Protein AF-A0A5J4KRI1-F1 (afdb_monomer)

Mean predicted aligned error: 9.69 Å

pLDDT: mean 76.54, std 16.88, range [38.47, 93.31]

Solvent-accessible surface area (backbone atoms only — not comparable to full-atom values): 4035 Å² total; per-residue (Å²): 132,80,81,72,84,50,55,32,92,80,86,61,44,72,38,43,81,76,47,74,51,75,49,76,43,86,93,71,79,46,37,28,46,36,36,37,30,34,24,81,91,75,72,45,76,47,79,47,74,45,72,50,73,75,74,72,89,78,75,80,79,127

Secondary structure (DSSP, 8-state):
-----PBPTTT-PBPEEEEEEEEEETTTTEEEEEEEEEETTTTEEEEEEEEE----------

Sequence (62 aa):
MTIENIMCPHCKGVMELRKQDTSYTSGKTKYYHRQFLVCRADDIWMRLETPKESSEQNFPTK

Nearest PDB structures (foldseek):
  5hy6-assembly1_A  TM=6.900E-01  e=5.290E-01  Spodoptera frugiperda
  2eif-assembly1_A  TM=6.340E-01  e=5.290E-01  Methanocaldococcus jannaschii DSM 2661
  7oyd-assembly1_t  TM=6.746E-01  e=7.061E-01  Oryctolagus cuniculus
  3hks-assembly2_B  TM=6.574E-01  e=6.291E-01  Arabidopsis thaliana
  2g5z-assembly1_A  TM=4.391E-01  e=2.242E+00  Aequorea victoria

Structure (mmCIF, N/CA/C/O backbone):
data_AF-A0A5J4KRI1-F1
#
_entry.id   AF-A0A5J4KRI1-F1
#
loop_
_atom_site.group_PDB
_atom_site.id
_atom_site.type_symbol
_atom_site.label_atom_id
_atom_site.label_alt_id
_atom_site.label_comp_id
_atom_site.label_asym_id
_atom_site.label_entity_id
_atom_site.label_seq_id
_atom_site.pdbx_PDB_ins_code
_atom_site.Cartn_x
_atom_site.Cartn_y
_atom_site.Cartn_z
_atom_site.occupancy
_atom_site.B_iso_or_equiv
_atom_site.auth_seq_id
_atom_site.auth_comp_id
_atom_site.auth_asym_id
_atom_site.auth_atom_id
_atom_site.pdbx_PDB_model_num
ATOM 1 N N . MET A 1 1 ? 8.994 5.263 10.908 1.00 38.47 1 MET A N 1
ATOM 2 C CA . MET A 1 1 ? 9.039 4.117 9.979 1.00 38.47 1 MET A CA 1
ATOM 3 C C . MET A 1 1 ? 9.061 4.662 8.569 1.00 38.47 1 MET A C 1
ATOM 5 O O . MET A 1 1 ? 8.076 5.245 8.132 1.00 38.47 1 MET A O 1
ATOM 9 N N . THR A 1 2 ? 10.207 4.567 7.910 1.00 42.31 2 THR A N 1
ATOM 10 C CA . THR A 1 2 ? 10.359 4.857 6.483 1.00 42.31 2 THR A CA 1
ATOM 11 C C . THR A 1 2 ? 9.677 3.715 5.735 1.00 42.31 2 THR A C 1
ATOM 13 O O . THR A 1 2 ? 9.973 2.561 6.026 1.00 42.31 2 THR A O 1
ATOM 16 N N . ILE A 1 3 ? 8.709 4.009 4.863 1.00 56.12 3 ILE A N 1
ATOM 17 C CA . ILE A 1 3 ? 8.039 2.983 4.052 1.00 56.12 3 ILE A CA 1
ATOM 18 C C . ILE A 1 3 ? 9.131 2.346 3.190 1.00 56.12 3 ILE A C 1
ATOM 20 O O . ILE A 1 3 ? 9.729 3.032 2.363 1.00 56.12 3 ILE A O 1
ATOM 24 N N . GLU A 1 4 ? 9.448 1.077 3.442 1.00 61.22 4 GLU A N 1
ATOM 25 C CA . GLU A 1 4 ? 10.344 0.303 2.584 1.00 61.22 4 GLU A CA 1
ATOM 26 C C . GLU A 1 4 ? 9.798 0.357 1.156 1.00 61.22 4 GLU A C 1
ATOM 28 O O . GLU A 1 4 ? 8.589 0.279 0.961 1.00 61.22 4 GLU A O 1
ATOM 33 N N . ASN A 1 5 ? 10.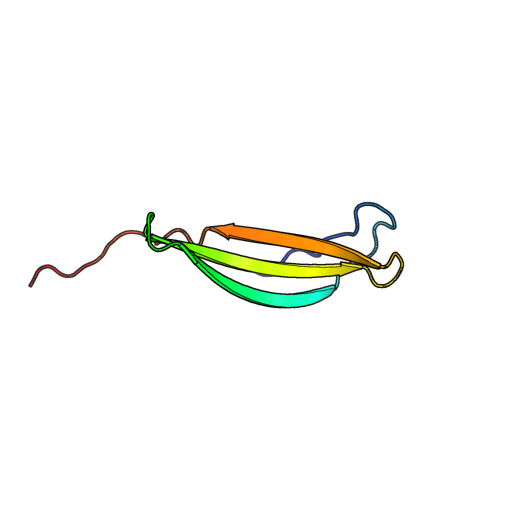665 0.568 0.165 1.00 71.88 5 ASN A N 1
ATOM 34 C CA . ASN A 1 5 ? 10.268 0.757 -1.231 1.00 71.88 5 ASN A CA 1
ATOM 35 C C . ASN A 1 5 ? 9.392 -0.412 -1.714 1.00 71.88 5 ASN A C 1
ATOM 37 O O . ASN A 1 5 ? 9.902 -1.488 -2.027 1.00 71.88 5 ASN A O 1
ATOM 41 N N . ILE A 1 6 ? 8.074 -0.206 -1.769 1.00 85.44 6 ILE A N 1
ATOM 42 C CA . ILE A 1 6 ? 7.128 -1.241 -2.190 1.00 85.44 6 ILE A CA 1
ATOM 43 C C . ILE A 1 6 ? 7.301 -1.446 -3.687 1.00 85.44 6 ILE A C 1
ATOM 45 O O . ILE A 1 6 ? 7.173 -0.505 -4.468 1.00 85.44 6 ILE A O 1
ATOM 49 N N . MET A 1 7 ? 7.601 -2.680 -4.079 1.00 89.56 7 MET A N 1
ATOM 50 C CA . MET A 1 7 ? 7.853 -3.035 -5.471 1.00 89.56 7 MET A CA 1
ATOM 51 C C . MET A 1 7 ? 6.588 -3.572 -6.133 1.00 89.56 7 MET A C 1
ATOM 53 O O . MET A 1 7 ? 5.833 -4.348 -5.546 1.00 89.56 7 MET A O 1
ATOM 57 N N . CYS A 1 8 ? 6.388 -3.198 -7.393 1.00 87.94 8 CYS A N 1
ATOM 58 C CA . CYS A 1 8 ? 5.337 -3.738 -8.234 1.00 87.94 8 CYS A CA 1
ATOM 59 C C . CYS A 1 8 ? 5.535 -5.255 -8.392 1.00 87.94 8 CYS A C 1
ATOM 61 O O . CYS A 1 8 ? 6.627 -5.693 -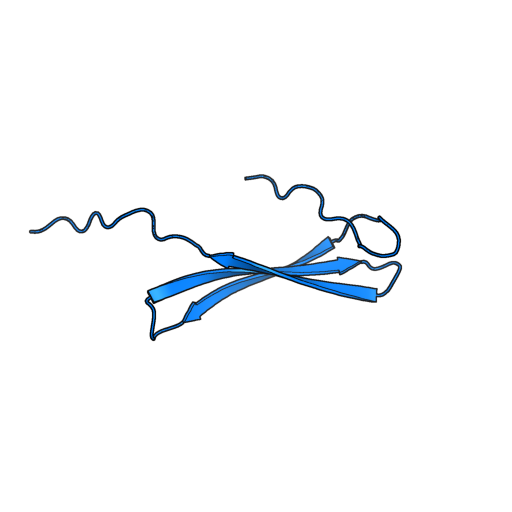8.770 1.00 87.94 8 CYS A O 1
ATOM 63 N N . PRO A 1 9 ? 4.507 -6.089 -8.162 1.00 87.44 9 PRO A N 1
ATOM 64 C CA . PRO A 1 9 ? 4.644 -7.537 -8.296 1.00 87.44 9 PRO A CA 1
ATOM 65 C C . PRO A 1 9 ? 4.960 -7.973 -9.735 1.00 87.44 9 PRO A C 1
ATOM 67 O O . PRO A 1 9 ? 5.576 -9.028 -9.910 1.00 87.44 9 PRO A O 1
ATOM 70 N N . HIS A 1 10 ? 4.590 -7.152 -10.724 1.00 89.31 10 HIS A N 1
ATOM 71 C CA . HIS A 1 10 ? 4.739 -7.415 -12.152 1.00 89.31 10 HIS A CA 1
ATOM 72 C C . HIS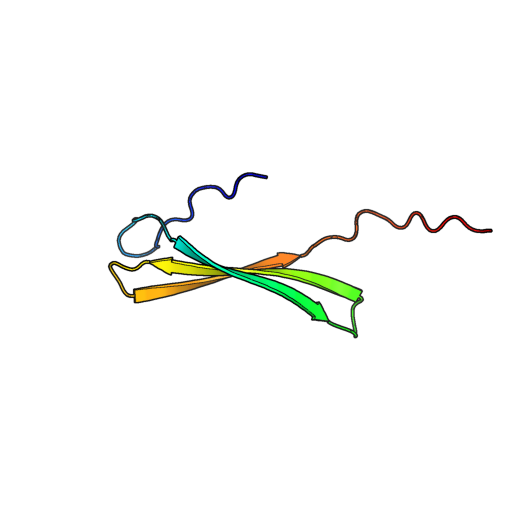 A 1 10 ? 6.112 -6.964 -12.686 1.00 89.31 10 HIS A C 1
ATOM 74 O O . HIS A 1 10 ? 7.007 -7.796 -12.818 1.00 89.31 10 HIS A O 1
ATOM 80 N N . CYS A 1 11 ? 6.336 -5.663 -12.906 1.00 90.25 11 CYS A N 1
ATOM 81 C CA . CYS A 1 11 ? 7.611 -5.155 -13.442 1.00 90.25 11 CYS A CA 1
ATOM 82 C C . CYS A 1 11 ? 8.761 -5.034 -12.429 1.00 90.25 11 CYS A C 1
ATOM 84 O O . CYS A 1 11 ? 9.860 -4.638 -12.812 1.00 90.25 11 CYS A O 1
ATOM 86 N N . LYS A 1 12 ? 8.532 -5.311 -11.137 1.00 89.62 12 LYS A N 1
ATOM 87 C CA . LYS A 1 12 ? 9.507 -5.097 -10.043 1.00 89.62 12 LYS A CA 1
ATOM 88 C C . LYS A 1 12 ? 9.969 -3.643 -9.858 1.00 89.62 12 LYS A C 1
ATOM 90 O O . LYS A 1 12 ? 10.886 -3.396 -9.083 1.00 89.62 12 LYS A O 1
ATOM 95 N N . GLY A 1 13 ? 9.328 -2.681 -10.525 1.00 88.69 13 GLY A N 1
ATOM 96 C CA . GLY A 1 13 ? 9.581 -1.251 -10.341 1.00 88.69 13 GLY A CA 1
ATOM 97 C C . GLY A 1 13 ? 9.0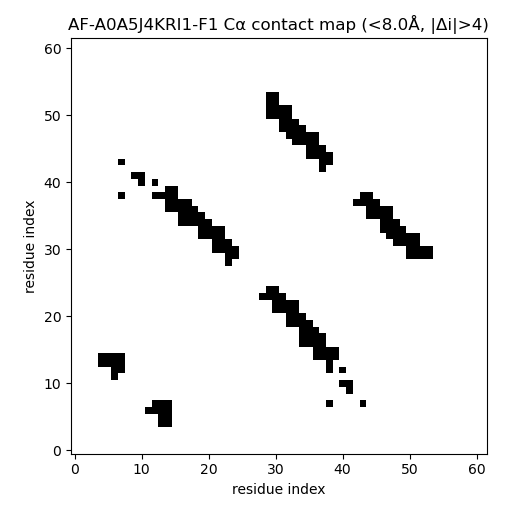06 -0.710 -9.030 1.00 88.69 13 GLY A C 1
ATOM 98 O O . GLY A 1 13 ? 8.094 -1.299 -8.453 1.00 88.69 13 GLY A O 1
ATOM 99 N N . VAL A 1 14 ? 9.511 0.437 -8.573 1.00 89.69 14 VAL A N 1
ATOM 100 C CA . VAL A 1 14 ? 9.036 1.096 -7.345 1.00 89.69 14 VAL A CA 1
ATOM 101 C C . VAL A 1 14 ? 7.601 1.594 -7.531 1.00 89.69 14 VAL A C 1
ATOM 103 O O . VAL A 1 14 ? 7.280 2.235 -8.533 1.00 89.69 14 VAL A O 1
ATOM 106 N N . MET A 1 15 ? 6.734 1.309 -6.560 1.00 91.44 15 MET A N 1
ATOM 107 C CA . MET A 1 15 ? 5.384 1.860 -6.512 1.00 91.44 15 MET A CA 1
ATOM 108 C C . MET A 1 15 ? 5.386 3.241 -5.854 1.00 91.44 15 MET A C 1
ATOM 110 O O . MET A 1 15 ? 5.981 3.454 -4.799 1.00 91.44 15 MET A O 1
ATOM 114 N N . GLU A 1 16 ? 4.674 4.183 -6.462 1.00 91.06 16 GLU A N 1
ATOM 115 C CA . GLU A 1 16 ? 4.538 5.552 -5.974 1.00 91.06 16 GLU A CA 1
ATOM 116 C C . GLU A 1 16 ? 3.309 5.694 -5.075 1.00 91.06 16 GLU A C 1
ATOM 118 O O . GLU A 1 16 ? 2.204 5.302 -5.454 1.00 91.06 16 GLU A O 1
ATOM 123 N N . LEU A 1 17 ? 3.462 6.333 -3.913 1.00 90.56 17 LEU A N 1
ATOM 124 C CA . LEU A 1 17 ? 2.332 6.705 -3.064 1.00 90.56 17 LEU A CA 1
ATOM 125 C C . LEU A 1 17 ? 1.523 7.833 -3.710 1.00 90.56 17 LEU A C 1
ATOM 127 O O . LEU A 1 17 ? 2.021 8.938 -3.909 1.00 90.56 17 LEU A O 1
ATOM 131 N N . ARG A 1 18 ? 0.249 7.564 -4.002 1.00 91.56 18 ARG A N 1
ATOM 132 C CA . ARG A 1 18 ? -0.686 8.547 -4.571 1.00 91.56 18 ARG A CA 1
ATOM 133 C C . ARG A 1 18 ? -1.606 9.167 -3.547 1.00 91.56 18 ARG A C 1
ATOM 135 O O . ARG A 1 18 ? -1.941 10.341 -3.662 1.00 91.56 18 ARG A O 1
ATOM 142 N N . LYS A 1 19 ? -2.042 8.380 -2.570 1.00 88.50 19 LYS A N 1
ATOM 143 C CA . LYS A 1 19 ? -2.947 8.853 -1.530 1.00 88.50 19 LYS A CA 1
ATOM 144 C C . LYS A 1 19 ? -2.679 8.109 -0.239 1.00 88.50 19 LYS A C 1
ATOM 146 O O . LYS A 1 19 ? -2.447 6.903 -0.246 1.00 88.50 19 LYS A O 1
ATOM 151 N N . GLN A 1 20 ? -2.772 8.834 0.862 1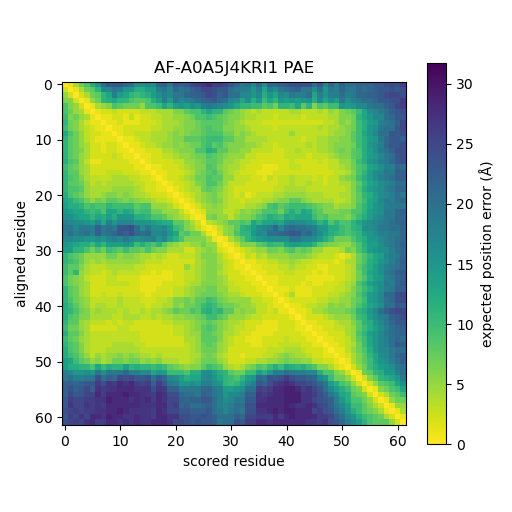.00 89.00 20 GLN A N 1
ATOM 152 C CA . GLN A 1 20 ? -2.812 8.262 2.191 1.00 89.00 20 GLN A CA 1
ATOM 153 C C . GLN A 1 20 ? -4.020 8.835 2.924 1.00 89.00 20 GLN A C 1
ATOM 155 O O . GLN A 1 20 ? -4.244 10.044 2.897 1.00 89.00 20 GLN A O 1
ATOM 160 N N . ASP A 1 21 ? -4.807 7.973 3.554 1.00 87.19 21 ASP A N 1
ATOM 161 C CA . ASP A 1 21 ? -5.896 8.391 4.428 1.00 87.19 21 ASP A CA 1
ATOM 162 C C . ASP A 1 21 ? -5.977 7.513 5.677 1.00 87.19 21 ASP A C 1
ATOM 164 O O . ASP A 1 21 ? -5.242 6.537 5.839 1.00 87.19 21 ASP A O 1
ATOM 168 N N . THR A 1 22 ? -6.834 7.920 6.608 1.00 84.12 22 THR A N 1
ATOM 169 C CA . THR A 1 22 ? -7.119 7.145 7.813 1.00 84.12 22 THR A CA 1
ATOM 170 C C . THR A 1 22 ? -8.558 6.655 7.742 1.00 84.12 22 THR A C 1
ATOM 172 O O . THR A 1 22 ? -9.477 7.452 7.556 1.00 84.12 22 THR A O 1
ATOM 175 N N . SER A 1 23 ? -8.756 5.345 7.882 1.00 79.06 23 SER A N 1
ATOM 176 C CA . SER A 1 2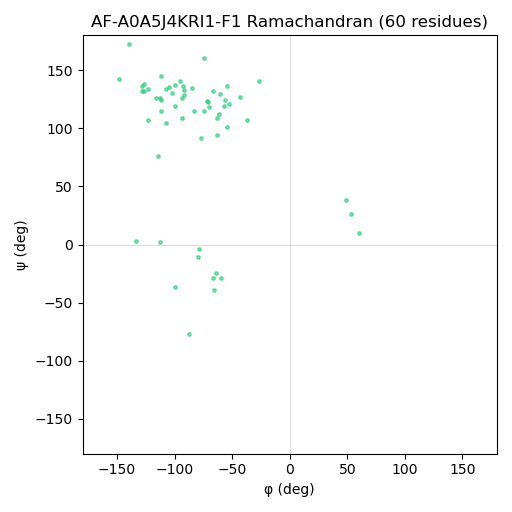3 ? -10.083 4.746 8.022 1.00 79.06 23 SER A CA 1
ATOM 177 C C . SER A 1 23 ? -10.439 4.600 9.490 1.00 79.06 23 SER A C 1
ATOM 179 O O . SER A 1 23 ? -9.621 4.117 10.276 1.00 79.06 23 SER A O 1
ATOM 181 N N . TYR A 1 24 ? -11.675 4.941 9.840 1.00 74.81 24 TYR A N 1
ATOM 182 C CA . TYR A 1 24 ? -12.250 4.670 11.150 1.00 74.81 24 TYR A CA 1
ATOM 183 C C . TYR A 1 24 ? -13.423 3.704 11.005 1.00 74.81 24 TYR A C 1
ATOM 185 O O . TYR A 1 24 ? -14.351 3.956 10.238 1.00 74.81 24 TYR A O 1
ATOM 193 N N . THR A 1 25 ? -13.386 2.597 11.746 1.00 73.50 25 THR A N 1
ATOM 194 C CA . THR A 1 25 ? -14.515 1.658 11.820 1.00 73.50 25 THR A CA 1
ATOM 195 C C . THR A 1 25 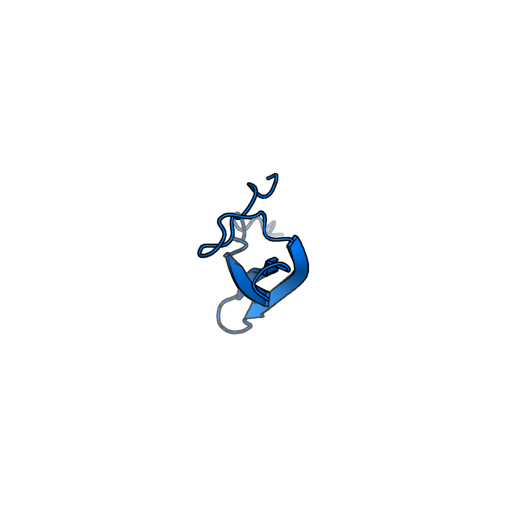? -15.185 1.791 13.185 1.00 73.50 25 THR A C 1
ATOM 197 O O . THR A 1 25 ? -14.654 1.301 14.185 1.00 73.50 25 THR A O 1
ATOM 200 N N . SER A 1 26 ? -16.355 2.440 13.227 1.00 62.97 26 SER A N 1
ATOM 201 C CA . SER A 1 26 ? -17.051 2.806 14.474 1.00 62.97 26 SER A CA 1
ATOM 202 C C . SER A 1 26 ? -17.415 1.618 15.368 1.00 62.97 26 SER A C 1
ATOM 204 O O . SER A 1 26 ? -17.420 1.755 16.584 1.00 62.97 26 SER A O 1
ATOM 206 N N . GLY A 1 27 ? -17.642 0.431 14.798 1.00 62.62 27 GLY A N 1
ATOM 207 C CA . GLY A 1 27 ? -18.047 -0.756 15.561 1.00 62.62 27 GLY A CA 1
ATOM 208 C C . GLY A 1 27 ? -16.921 -1.501 16.288 1.00 62.62 27 GLY A C 1
ATOM 209 O O . GLY A 1 27 ? -17.210 -2.417 17.050 1.00 62.62 27 GLY A O 1
ATOM 210 N N . LYS A 1 28 ? -15.644 -1.178 16.031 1.00 61.31 28 LYS A N 1
ATOM 211 C CA . LYS A 1 28 ? -14.497 -1.917 16.605 1.00 61.31 28 LYS A CA 1
ATOM 212 C C . LYS A 1 28 ? -13.398 -1.017 17.181 1.00 61.31 28 LYS A C 1
ATOM 214 O O . LYS A 1 28 ? -12.356 -1.536 17.566 1.00 61.31 28 LYS A O 1
ATOM 219 N N . THR A 1 29 ? -13.594 0.306 17.180 1.00 64.44 29 THR A N 1
ATOM 220 C CA . THR A 1 29 ? -12.579 1.293 17.612 1.00 64.44 29 THR A CA 1
ATOM 221 C C . THR A 1 29 ? -11.230 1.124 16.899 1.00 64.44 29 THR A C 1
ATOM 223 O O . THR A 1 29 ? -10.183 1.490 17.425 1.00 64.44 29 THR A O 1
ATOM 226 N N . LYS A 1 30 ? -11.240 0.558 15.684 1.00 70.25 30 LYS A N 1
ATOM 227 C CA . LYS A 1 30 ? -10.027 0.305 14.905 1.00 70.25 30 LYS A CA 1
ATOM 228 C C . LYS A 1 30 ? -9.771 1.470 13.964 1.00 70.25 30 LYS A C 1
ATOM 230 O O . LYS A 1 30 ? -10.637 1.846 13.168 1.00 70.25 30 LYS A O 1
ATOM 235 N N . TYR A 1 31 ? -8.564 2.005 14.065 1.00 80.00 31 TYR A N 1
ATOM 236 C CA . TYR A 1 31 ? -8.018 2.984 13.144 1.00 80.00 31 TYR A CA 1
ATOM 237 C C . TYR A 1 31 ? -7.105 2.257 12.167 1.00 80.00 31 TYR A C 1
ATOM 239 O O . TYR A 1 31 ? -6.325 1.398 12.570 1.00 80.00 31 TYR A O 1
ATOM 247 N N . TYR A 1 32 ? -7.193 2.595 10.888 1.00 82.00 32 TYR A N 1
ATOM 248 C CA . TYR A 1 32 ? -6.325 2.030 9.861 1.00 82.00 32 TYR A CA 1
ATOM 249 C C . TYR A 1 32 ? -5.657 3.154 9.090 1.00 82.00 32 TYR A C 1
ATOM 251 O O . TYR A 1 32 ? -6.334 4.074 8.636 1.00 82.00 32 TYR A O 1
ATOM 259 N N . HIS A 1 33 ? -4.347 3.057 8.900 1.00 85.75 33 HIS A N 1
ATOM 260 C CA . HIS A 1 33 ? -3.640 3.853 7.910 1.00 85.75 33 HIS A CA 1
ATOM 261 C C . HIS A 1 33 ? -3.784 3.166 6.558 1.00 85.75 33 HIS A C 1
ATOM 263 O O . HIS A 1 33 ? -3.295 2.053 6.372 1.00 85.75 33 HIS A O 1
ATOM 269 N N . ARG A 1 34 ? -4.474 3.822 5.625 1.00 88.44 34 ARG A N 1
ATOM 270 C CA . ARG A 1 34 ? -4.648 3.333 4.260 1.00 88.44 34 ARG A CA 1
ATOM 271 C C . ARG A 1 34 ? -3.721 4.077 3.324 1.00 88.44 34 ARG A C 1
ATOM 273 O O . ARG A 1 34 ? -3.690 5.306 3.320 1.00 88.44 34 ARG A O 1
ATOM 280 N N . GLN A 1 35 ? -2.986 3.332 2.517 1.00 90.31 35 GLN A N 1
ATOM 281 C CA . GLN A 1 35 ? -2.087 3.854 1.499 1.00 90.31 35 GLN A CA 1
ATOM 282 C C . GLN A 1 35 ? -2.484 3.289 0.143 1.00 90.31 35 GLN A C 1
ATOM 284 O O . GLN A 1 35 ? -2.723 2.092 0.006 1.00 90.31 35 GLN A O 1
ATOM 289 N N . PHE A 1 36 ? -2.551 4.163 -0.852 1.00 90.88 36 PHE A N 1
ATOM 290 C CA . PHE A 1 36 ? -2.827 3.826 -2.239 1.00 90.88 36 PHE A CA 1
ATOM 291 C C . PHE A 1 36 ? -1.566 4.081 -3.045 1.00 90.88 36 PHE A C 1
ATOM 293 O O . PHE A 1 36 ? -1.109 5.222 -3.160 1.00 90.88 36 PHE A O 1
ATOM 300 N N . LEU A 1 37 ? -1.015 3.005 -3.579 1.00 91.94 37 LEU A N 1
ATOM 301 C CA . LEU A 1 37 ? 0.226 2.988 -4.328 1.00 91.94 37 LEU A CA 1
ATOM 302 C C . LEU A 1 37 ? -0.091 2.676 -5.785 1.00 91.94 37 LEU A C 1
ATOM 304 O O . LEU A 1 37 ? -0.983 1.872 -6.062 1.00 91.94 37 LEU A O 1
ATOM 308 N N . VAL A 1 38 ? 0.657 3.275 -6.703 1.00 93.31 38 VAL A N 1
ATOM 309 C CA . VAL A 1 38 ? 0.534 3.001 -8.133 1.00 93.31 38 VAL A CA 1
ATOM 310 C C . VAL A 1 38 ? 1.889 2.681 -8.739 1.00 93.31 38 VAL A C 1
ATOM 312 O O . VAL A 1 38 ? 2.880 3.363 -8.483 1.00 93.31 38 VAL A O 1
ATOM 315 N N . CYS A 1 39 ? 1.931 1.662 -9.584 1.00 92.56 39 CYS A N 1
ATOM 316 C CA . CYS A 1 39 ? 3.016 1.464 -10.526 1.00 92.56 39 CYS A CA 1
ATOM 317 C C . CYS A 1 39 ? 2.614 2.108 -11.855 1.00 92.56 39 CYS A C 1
ATOM 319 O O . CYS A 1 39 ? 1.732 1.596 -12.535 1.00 92.56 39 CYS A O 1
ATOM 321 N N . ARG A 1 40 ? 3.241 3.230 -12.238 1.00 87.62 40 ARG A N 1
ATOM 322 C CA . ARG A 1 40 ? 2.883 3.938 -13.484 1.00 87.62 40 ARG A CA 1
ATOM 323 C C . ARG A 1 40 ? 3.203 3.153 -14.752 1.00 87.62 40 ARG A C 1
ATOM 325 O O . ARG A 1 40 ? 2.544 3.371 -15.757 1.00 87.62 40 ARG A O 1
ATOM 332 N N . ALA A 1 41 ? 4.224 2.298 -14.708 1.00 88.88 41 ALA A N 1
ATOM 333 C CA . ALA A 1 41 ? 4.669 1.540 -15.874 1.00 88.88 41 ALA A CA 1
ATOM 334 C C . ALA A 1 41 ? 3.606 0.537 -16.346 1.00 88.88 41 ALA A C 1
ATOM 336 O O . ALA A 1 41 ? 3.391 0.403 -17.544 1.00 88.88 41 ALA A O 1
ATOM 337 N N . ASP A 1 42 ? 2.921 -0.104 -15.395 1.00 87.25 42 ASP A N 1
ATOM 338 C CA . ASP A 1 42 ? 1.933 -1.157 -15.662 1.00 87.25 42 ASP A CA 1
ATOM 339 C C . ASP A 1 42 ? 0.487 -0.735 -15.312 1.00 87.25 42 ASP A C 1
ATOM 341 O O . ASP A 1 42 ? -0.420 -1.556 -15.383 1.00 87.25 42 ASP A O 1
ATOM 345 N N . ASP A 1 43 ? 0.274 0.511 -14.867 1.00 88.62 43 ASP A N 1
ATOM 346 C CA . ASP A 1 43 ? -0.991 1.021 -14.295 1.00 88.62 43 ASP A CA 1
ATOM 347 C C . ASP A 1 43 ? -1.597 0.117 -13.196 1.00 88.62 43 ASP A C 1
ATOM 349 O O . ASP A 1 43 ? -2.806 -0.082 -13.074 1.00 88.62 43 ASP A O 1
ATOM 353 N N . ILE A 1 44 ? -0.732 -0.459 -12.357 1.00 90.44 44 ILE A N 1
ATOM 354 C CA . ILE A 1 44 ? -1.143 -1.357 -11.270 1.00 90.44 44 ILE A CA 1
ATOM 355 C C . ILE A 1 44 ? -1.350 -0.560 -9.987 1.00 90.44 44 ILE A C 1
ATOM 357 O O . ILE A 1 44 ? -0.445 0.135 -9.523 1.00 90.44 44 ILE A O 1
ATOM 361 N N . TRP A 1 45 ? -2.512 -0.740 -9.362 1.00 91.38 45 TRP A N 1
ATOM 362 C CA . TRP A 1 45 ? -2.868 -0.116 -8.091 1.00 91.38 45 TRP A CA 1
ATOM 363 C C . TRP A 1 45 ? -2.811 -1.114 -6.938 1.00 91.38 45 TRP A C 1
ATOM 365 O O . TRP A 1 45 ? -3.335 -2.223 -7.027 1.00 91.38 45 TRP A O 1
ATOM 375 N N . MET A 1 46 ? -2.218 -0.695 -5.823 1.00 90.44 46 MET A N 1
ATOM 376 C CA . MET A 1 46 ? -2.158 -1.472 -4.588 1.00 90.44 46 MET A CA 1
ATOM 377 C C . MET A 1 46 ? -2.696 -0.646 -3.425 1.00 90.44 46 MET A C 1
ATOM 379 O O . MET A 1 46 ? -2.406 0.544 -3.296 1.00 90.44 46 MET A O 1
ATOM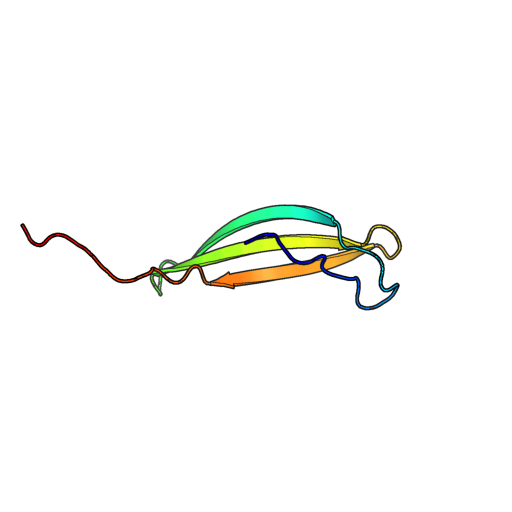 383 N N . ARG A 1 47 ? -3.481 -1.295 -2.565 1.00 90.12 47 ARG A N 1
ATOM 384 C CA . ARG A 1 47 ? -3.957 -0.722 -1.308 1.00 90.12 47 ARG A CA 1
ATOM 385 C C . ARG A 1 47 ? -3.304 -1.457 -0.151 1.00 90.12 47 ARG A C 1
ATOM 387 O O . ARG A 1 47 ? -3.460 -2.668 -0.043 1.00 90.12 47 ARG A O 1
ATOM 394 N N . LEU A 1 48 ? -2.632 -0.715 0.717 1.00 87.38 48 LEU A N 1
ATOM 395 C CA . LEU A 1 48 ? -2.154 -1.225 1.995 1.00 87.38 48 LEU A CA 1
ATOM 396 C C . LEU A 1 48 ? -2.987 -0.644 3.125 1.00 87.38 48 LEU A C 1
ATOM 398 O O . LEU A 1 48 ? -3.243 0.559 3.153 1.00 87.38 48 LEU A O 1
ATOM 402 N N . GLU A 1 49 ? -3.404 -1.503 4.048 1.00 86.88 49 GLU A N 1
ATOM 403 C CA . GLU A 1 49 ? -4.130 -1.112 5.250 1.00 86.88 49 GLU A CA 1
ATOM 404 C C . GLU A 1 49 ? -3.352 -1.606 6.467 1.00 86.88 49 GLU A C 1
ATOM 406 O O . GLU A 1 49 ? -3.328 -2.799 6.763 1.00 86.88 49 GLU A O 1
ATOM 411 N N . THR A 1 50 ? -2.711 -0.682 7.176 1.00 83.88 50 THR A N 1
ATOM 412 C CA . THR A 1 50 ? -1.996 -0.995 8.414 1.00 83.88 50 THR A CA 1
ATOM 413 C C . THR A 1 50 ? -2.890 -0.614 9.586 1.00 83.88 50 THR A C 1
ATOM 415 O O . THR A 1 50 ? -3.250 0.565 9.704 1.00 83.88 50 THR A O 1
ATOM 418 N N . PRO A 1 51 ? -3.279 -1.560 10.461 1.00 80.88 51 PRO A N 1
ATOM 419 C CA . PRO A 1 51 ? -3.948 -1.218 11.704 1.00 80.88 51 PRO A CA 1
ATOM 420 C C . PRO A 1 51 ? -3.061 -0.251 12.484 1.00 80.88 51 PRO A C 1
ATOM 422 O O . PRO A 1 51 ? -1.901 -0.542 12.768 1.00 80.88 51 PRO A O 1
ATOM 425 N N . LYS A 1 52 ? -3.600 0.912 12.834 1.00 74.69 52 LYS A N 1
ATOM 426 C CA . LYS A 1 52 ? -3.024 1.727 13.890 1.00 74.69 52 LYS A CA 1
ATOM 427 C C . LYS A 1 52 ? -3.456 1.042 15.176 1.00 74.69 52 LYS A C 1
ATOM 429 O O . LYS A 1 52 ? -4.567 1.275 15.653 1.00 74.69 52 LYS A O 1
ATOM 434 N N . GLU A 1 53 ? -2.630 0.125 15.676 1.00 64.38 53 GLU A N 1
ATOM 435 C CA . GLU A 1 53 ? -2.815 -0.348 17.041 1.00 64.38 53 GLU A CA 1
ATOM 436 C C . GLU A 1 53 ? -2.862 0.897 17.923 1.00 64.38 53 GLU A C 1
ATOM 438 O O . GLU A 1 53 ? -1.967 1.747 17.885 1.00 64.38 53 GLU A O 1
ATOM 443 N N . SER A 1 54 ? -3.969 1.072 18.643 1.00 53.12 54 SER A N 1
ATOM 444 C CA . SER A 1 54 ? -3.964 1.964 19.784 1.00 53.12 54 SER A CA 1
ATOM 445 C C . SER A 1 54 ? -2.978 1.335 20.757 1.00 53.12 54 SER 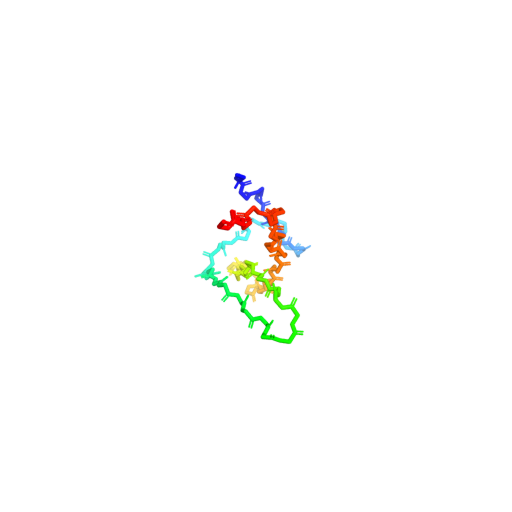A C 1
ATOM 447 O O . SER A 1 54 ? -3.350 0.422 21.493 1.00 53.12 54 SER A O 1
ATOM 449 N N . SER A 1 55 ? -1.716 1.766 20.710 1.00 47.84 55 SER A N 1
ATOM 450 C CA . SER A 1 55 ? -0.811 1.606 21.840 1.00 47.84 55 SER A CA 1
ATOM 451 C C . SER A 1 55 ? -1.609 1.968 23.085 1.00 47.84 55 SER A C 1
ATOM 453 O O . SER A 1 55 ? -2.299 2.992 23.088 1.00 47.84 55 SER A O 1
ATOM 455 N N . GLU A 1 56 ? -1.592 1.053 24.038 1.00 45.34 56 GLU A N 1
ATOM 456 C CA . GLU A 1 56 ? -2.436 0.957 25.215 1.00 45.34 56 GLU A CA 1
ATOM 457 C C . GLU A 1 56 ? -3.019 2.265 25.760 1.00 45.34 56 GLU A C 1
ATOM 459 O O . GLU A 1 56 ? -2.391 3.318 25.861 1.00 45.34 56 GLU A O 1
ATOM 464 N N . GLN A 1 57 ? -4.268 2.113 26.182 1.00 47.53 57 GLN A N 1
ATOM 465 C CA . GLN A 1 57 ? -4.988 2.966 27.107 1.00 47.53 57 GLN A CA 1
ATOM 466 C C . GLN A 1 57 ? -4.068 3.489 28.225 1.00 47.53 57 GLN A C 1
ATOM 468 O O . GLN A 1 57 ? -3.755 2.772 29.165 1.00 47.53 57 GLN A O 1
ATOM 473 N N . ASN A 1 58 ? -3.721 4.771 28.178 1.00 43.84 58 ASN A N 1
ATOM 474 C CA . ASN A 1 58 ? -3.518 5.562 29.388 1.00 43.84 58 ASN A CA 1
ATOM 475 C C . ASN A 1 58 ? -4.605 6.633 29.397 1.00 43.84 58 ASN A C 1
ATOM 477 O O . ASN A 1 58 ? -4.384 7.789 29.044 1.00 43.84 58 ASN A O 1
ATOM 481 N N . PHE A 1 59 ? -5.822 6.216 29.747 1.00 48.53 59 PHE A N 1
ATOM 482 C CA . PHE A 1 59 ? -6.782 7.160 30.295 1.00 48.53 59 PHE A CA 1
ATOM 483 C C . PHE A 1 59 ? -6.320 7.442 31.728 1.00 48.53 59 PHE A C 1
ATOM 485 O O . PHE A 1 59 ? -6.324 6.509 32.530 1.00 48.53 59 PHE A O 1
ATOM 492 N N . PRO A 1 60 ? -5.907 8.672 32.082 1.00 44.53 60 PRO A N 1
ATOM 493 C CA . PRO A 1 60 ? -5.771 9.017 33.485 1.00 44.53 60 PRO A CA 1
ATOM 494 C C . PRO A 1 60 ? -7.170 8.923 34.099 1.00 44.53 60 PRO A C 1
ATOM 496 O O . PRO A 1 60 ? -8.055 9.724 33.790 1.00 44.53 60 PRO A O 1
ATOM 499 N N . THR A 1 61 ? -7.397 7.904 34.925 1.00 49.22 61 THR A N 1
ATOM 500 C CA . THR A 1 61 ? -8.500 7.927 35.883 1.00 49.22 61 THR A CA 1
ATOM 501 C C . THR A 1 61 ? -8.303 9.161 36.754 1.00 49.22 61 THR A C 1
ATOM 503 O O . THR A 1 61 ? -7.247 9.321 37.366 1.00 49.22 61 THR A O 1
ATOM 506 N N . LYS A 1 62 ? -9.292 10.056 36.695 1.00 47.03 62 LYS A N 1
ATOM 507 C CA . LYS A 1 62 ? -9.437 11.216 37.577 1.00 47.03 62 LYS A CA 1
ATOM 508 C C . LYS A 1 62 ? -9.349 10.826 39.047 1.00 47.03 62 LYS A C 1
ATOM 510 O O . LYS A 1 62 ? -9.835 9.721 39.375 1.00 47.03 62 LYS A O 1
#

Foldseek 3Di:
DPPDQDADPPPRHGWAWDDWDWDADPVPRWIWIWTWTADPVVRDIDIDTHIPPPPDDPPPDD

Radius of gyration: 15.88 Å; Cα contacts (8 Å, |Δi|>4): 97; chains: 1; bounding box: 28×19×54 Å

Organism: NCBI:txid2607529